Protein AF-A0A133V8E8-F1 (afdb_monomer_lite)

Radius of gyration: 18.68 Å; chains: 1; bounding box: 40×40×40 Å

Sequence (142 aa):
MKLVDKLSVEGGMLKRAKIGISLMRNTSKYIDEEKAPEGLDIKSLVSRAIINGNYDSLGEFHNKSLFLGAMWFQDAWNLNLDRLDKCVIHYSTPEGVVPFCTYNGLNVGQEIRRKHSVPVEVWEKKTGRKLKDDLWGGGPIS

pLDDT: mean 83.14, std 10.13, range [53.22, 96.19]

Organism: NCBI:txid1698273

Secondary structure (DSSP, 8-state):
-HHHHHHHH--STTHHHHHHHHHHHHHHTT--STTSPTT--HHHHHHHHHHH-SHHHHHHHHHH-----------SSS--HHHHTT-S-EEEETTEEEEHHHHHHSSHHHHHHHHH---HHHHHHHHS--GGGGSPTTSTT-

Structure (mmCIF, N/CA/C/O backbone):
data_AF-A0A133V8E8-F1
#
_entry.id   AF-A0A133V8E8-F1
#
loop_
_atom_site.group_PDB
_atom_site.id
_atom_site.type_symbol
_atom_site.label_atom_id
_atom_site.label_alt_id
_atom_site.label_comp_id
_atom_site.label_asym_id
_atom_site.label_entity_id
_atom_site.label_seq_id
_atom_site.pdbx_PDB_ins_code
_atom_site.Cartn_x
_atom_site.Cartn_y
_atom_site.Cartn_z
_atom_site.occupancy
_atom_site.B_iso_or_equiv
_atom_site.auth_seq_id
_atom_site.auth_comp_id
_atom_site.auth_asym_id
_atom_site.auth_atom_id
_atom_site.pdbx_PDB_model_num
ATOM 1 N N . MET A 1 1 ? -13.692 -4.283 -7.440 1.00 56.06 1 MET A N 1
ATOM 2 C CA . MET A 1 1 ? -12.824 -3.426 -8.279 1.00 56.06 1 MET A CA 1
ATOM 3 C C . MET A 1 1 ? -13.174 -3.441 -9.764 1.00 56.06 1 MET A C 1
ATOM 5 O O . MET A 1 1 ? -12.998 -2.399 -10.367 1.00 56.06 1 MET A O 1
ATOM 9 N N . LYS A 1 2 ? -13.814 -4.491 -10.316 1.00 60.12 2 LYS A N 1
ATOM 10 C CA . LYS A 1 2 ? -14.257 -4.564 -11.732 1.00 60.12 2 LYS A CA 1
ATOM 11 C C . LYS A 1 2 ? -14.879 -3.280 -12.319 1.00 60.12 2 LYS A C 1
ATOM 13 O O . LYS A 1 2 ? -14.654 -2.972 -13.482 1.00 60.12 2 LYS A O 1
ATOM 18 N N . LEU A 1 3 ? -15.655 -2.531 -11.528 1.00 63.66 3 LEU A N 1
ATOM 19 C CA . LEU A 1 3 ? -16.240 -1.250 -11.942 1.00 63.66 3 LEU A CA 1
ATOM 20 C C . LEU A 1 3 ? -15.190 -0.133 -12.081 1.00 63.66 3 LEU A C 1
ATOM 22 O O . LEU A 1 3 ? -15.214 0.595 -13.064 1.00 63.66 3 LEU A O 1
ATOM 26 N N . VAL A 1 4 ? -14.264 -0.014 -11.127 1.00 63.84 4 VAL A N 1
ATOM 27 C CA . VAL A 1 4 ? -13.154 0.952 -11.177 1.00 63.84 4 VAL A CA 1
ATOM 28 C C . VAL A 1 4 ? -12.220 0.613 -12.333 1.00 63.84 4 VAL A C 1
ATOM 30 O O . VAL A 1 4 ? -11.841 1.511 -13.072 1.00 63.84 4 VAL A O 1
ATOM 33 N N . ASP A 1 5 ? -11.930 -0.671 -12.548 1.00 63.91 5 ASP A N 1
ATOM 34 C CA . ASP A 1 5 ? -11.080 -1.125 -13.652 1.00 63.91 5 ASP A CA 1
ATOM 35 C C . ASP A 1 5 ? -11.717 -0.797 -15.008 1.00 63.91 5 ASP A C 1
ATOM 37 O O . ASP A 1 5 ? -11.074 -0.209 -15.874 1.00 63.91 5 ASP A O 1
ATOM 41 N N . LYS A 1 6 ? -13.022 -1.061 -15.166 1.00 68.00 6 LYS A N 1
ATOM 42 C CA . LYS A 1 6 ? -13.778 -0.693 -16.372 1.00 68.00 6 LYS A CA 1
ATOM 43 C C . LYS A 1 6 ? -13.794 0.826 -16.604 1.00 68.00 6 LYS A C 1
ATOM 45 O O . LYS A 1 6 ? -13.518 1.285 -17.709 1.00 68.00 6 LYS A O 1
ATOM 50 N N . LEU A 1 7 ? -14.052 1.610 -15.554 1.00 67.62 7 LEU A N 1
ATOM 51 C CA . LEU A 1 7 ? -14.060 3.079 -15.609 1.00 67.62 7 LEU A CA 1
ATOM 52 C C . LEU A 1 7 ? -12.658 3.684 -15.803 1.00 67.62 7 LEU A C 1
ATOM 54 O O . LEU A 1 7 ? -12.537 4.806 -16.291 1.00 67.62 7 LEU A O 1
ATOM 58 N N . SER A 1 8 ? -11.597 2.963 -15.430 1.00 60.22 8 SER A N 1
ATOM 59 C CA . SER A 1 8 ? -10.204 3.357 -15.661 1.00 60.22 8 SER A CA 1
ATOM 60 C C . SER A 1 8 ? -9.818 3.238 -17.139 1.00 60.22 8 SER A C 1
ATOM 62 O O . SER A 1 8 ? -8.993 4.013 -17.622 1.00 60.22 8 SER A O 1
ATOM 64 N N . VAL A 1 9 ? -10.458 2.332 -17.881 1.00 67.25 9 VAL A N 1
ATOM 65 C CA . VAL A 1 9 ? -10.229 2.137 -19.322 1.00 67.25 9 VAL A CA 1
ATOM 66 C C . VAL A 1 9 ? -11.098 3.074 -20.175 1.00 67.25 9 VAL A C 1
ATOM 68 O O . VAL A 1 9 ? -10.656 3.526 -21.228 1.00 67.25 9 VAL A O 1
ATOM 71 N N . GLU A 1 10 ? -12.296 3.445 -19.713 1.00 65.38 10 GLU A N 1
ATOM 72 C CA . GLU A 1 10 ? -13.176 4.389 -20.421 1.00 65.38 10 GLU A CA 1
ATOM 73 C C . GLU A 1 10 ? -12.616 5.835 -20.425 1.00 65.38 10 GLU A C 1
ATOM 75 O O . GLU A 1 10 ? -12.088 6.341 -19.428 1.00 65.38 10 GLU A O 1
ATOM 80 N N . GLY A 1 11 ? -12.716 6.519 -21.573 1.00 62.09 11 GLY A N 1
ATOM 81 C CA . GLY A 1 11 ? -12.324 7.922 -21.763 1.00 62.09 11 GLY A CA 1
ATOM 82 C C . GLY A 1 11 ? -13.524 8.875 -21.696 1.00 62.09 11 GLY A C 1
ATOM 83 O O . GLY A 1 11 ? -14.599 8.556 -22.193 1.00 62.09 11 GLY A O 1
ATOM 84 N N . GLY A 1 12 ? -13.357 10.053 -21.080 1.00 76.38 12 GLY A N 1
ATOM 85 C CA . GLY A 1 12 ? -14.394 11.092 -21.033 1.00 76.38 12 GLY A CA 1
ATOM 86 C C . GLY A 1 12 ? -14.175 12.150 -19.946 1.00 76.38 12 GLY A C 1
ATOM 87 O O . GLY A 1 12 ? -13.495 11.902 -18.950 1.00 76.38 12 GLY A O 1
ATOM 88 N N . MET A 1 13 ? -14.794 13.324 -20.113 1.00 72.88 13 MET A N 1
ATOM 89 C CA . MET A 1 13 ? -14.653 14.486 -19.214 1.00 72.88 13 MET A CA 1
ATOM 90 C C . MET A 1 13 ? -15.026 14.174 -17.750 1.00 72.88 13 MET A C 1
ATOM 92 O O . MET A 1 13 ? -14.399 14.676 -16.824 1.00 72.88 13 MET A O 1
ATOM 96 N N . LEU A 1 14 ? -16.000 13.286 -17.525 1.00 79.88 14 LEU A N 1
ATOM 97 C CA . LEU A 1 14 ? -16.499 12.931 -16.187 1.00 79.88 14 LEU A CA 1
ATOM 98 C C . LEU A 1 14 ? -15.785 11.730 -15.541 1.00 79.88 14 LEU A C 1
ATOM 100 O O . LEU A 1 14 ? -16.207 11.263 -14.483 1.00 79.88 14 LEU A O 1
ATOM 104 N N . LYS A 1 15 ? -14.709 11.211 -16.145 1.00 78.50 15 LYS A N 1
ATOM 105 C CA . LYS A 1 15 ? -14.011 10.002 -15.674 1.00 78.50 15 LYS A CA 1
ATOM 106 C C . LYS A 1 15 ? -13.562 10.102 -14.215 1.00 78.50 15 LYS A C 1
ATOM 108 O O . LYS A 1 15 ? -13.880 9.229 -13.412 1.00 78.50 15 LYS A O 1
ATOM 113 N N . ARG A 1 16 ? -12.854 11.180 -13.859 1.00 72.75 16 ARG A N 1
ATOM 114 C CA . ARG A 1 16 ? -12.307 11.371 -12.502 1.00 72.75 16 ARG A CA 1
ATOM 115 C C . ARG A 1 16 ? -13.421 11.451 -11.457 1.00 72.75 16 ARG A C 1
ATOM 117 O O . ARG A 1 16 ? -13.313 10.819 -10.413 1.00 72.75 16 ARG A O 1
ATOM 124 N N . ALA A 1 17 ? -14.521 12.134 -11.782 1.00 79.31 17 ALA A N 1
ATOM 125 C CA . ALA A 1 17 ? -15.694 12.219 -10.917 1.00 79.31 17 ALA A CA 1
ATOM 126 C C . ALA A 1 17 ? -16.371 10.849 -10.727 1.00 79.31 17 ALA A C 1
ATOM 128 O O . ALA A 1 17 ? -16.661 10.459 -9.599 1.00 79.31 17 ALA A O 1
ATOM 129 N N . LYS A 1 18 ? -16.562 10.075 -11.806 1.00 80.00 18 LYS A N 1
ATOM 130 C CA . LYS A 1 18 ? -17.141 8.720 -11.737 1.00 80.00 18 LYS A CA 1
ATOM 131 C C . LYS A 1 18 ? -16.282 7.761 -10.909 1.00 80.00 18 LYS A C 1
ATOM 133 O O . LYS A 1 18 ? -16.826 7.020 -10.091 1.00 80.00 18 LYS A O 1
ATOM 138 N N . ILE A 1 19 ? -14.960 7.787 -11.096 1.00 78.81 19 ILE A N 1
ATOM 139 C CA . ILE A 1 19 ? -14.018 6.983 -10.304 1.00 78.81 19 ILE A CA 1
ATOM 140 C C . ILE A 1 19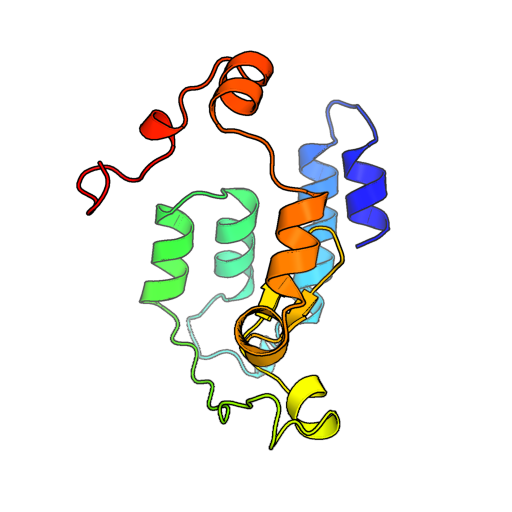 ? -14.082 7.405 -8.834 1.00 78.81 19 ILE A C 1
ATOM 142 O O . ILE A 1 19 ? -14.255 6.542 -7.979 1.00 78.81 19 ILE A O 1
ATOM 146 N N . GLY A 1 20 ? -14.033 8.710 -8.545 1.00 78.12 20 GLY A N 1
ATOM 147 C CA . GLY A 1 20 ? -14.137 9.240 -7.184 1.00 78.12 20 GLY A CA 1
ATOM 148 C C . GLY A 1 20 ? -15.422 8.804 -6.476 1.00 78.12 20 GLY A C 1
ATOM 149 O O . GLY A 1 20 ? -15.362 8.248 -5.383 1.00 78.12 20 GLY A O 1
ATOM 150 N N . ILE A 1 21 ? -16.580 8.947 -7.133 1.00 81.75 21 ILE A N 1
ATOM 151 C CA . ILE A 1 21 ? -17.881 8.514 -6.594 1.00 81.75 21 ILE A CA 1
ATOM 152 C C . ILE A 1 21 ? -17.915 6.999 -6.372 1.00 81.75 21 ILE A C 1
ATOM 154 O O . ILE A 1 21 ? -18.351 6.532 -5.318 1.00 81.75 21 ILE A O 1
ATOM 158 N N . SER A 1 22 ? -17.464 6.211 -7.354 1.00 81.06 22 SER A N 1
ATOM 159 C CA . SER A 1 22 ? -17.436 4.751 -7.237 1.00 81.06 22 SER A CA 1
ATOM 160 C C . SER A 1 22 ? -16.532 4.295 -6.098 1.00 81.06 22 SER A C 1
ATOM 162 O O . SER A 1 22 ? -16.832 3.299 -5.440 1.00 81.06 22 SER A O 1
ATOM 164 N N . LEU A 1 23 ? -15.403 4.966 -5.907 1.00 77.56 23 LEU A N 1
ATOM 165 C CA . LEU A 1 23 ? -14.459 4.640 -4.861 1.00 77.56 23 LEU A CA 1
ATOM 166 C C . LEU A 1 23 ? -15.041 5.012 -3.495 1.00 77.56 23 LEU A C 1
ATOM 168 O O . LEU A 1 23 ? -15.117 4.154 -2.625 1.00 77.56 23 LEU A O 1
ATOM 172 N N . MET A 1 24 ? -15.587 6.222 -3.352 1.00 78.38 24 MET A N 1
ATOM 173 C CA . MET A 1 24 ? -16.209 6.6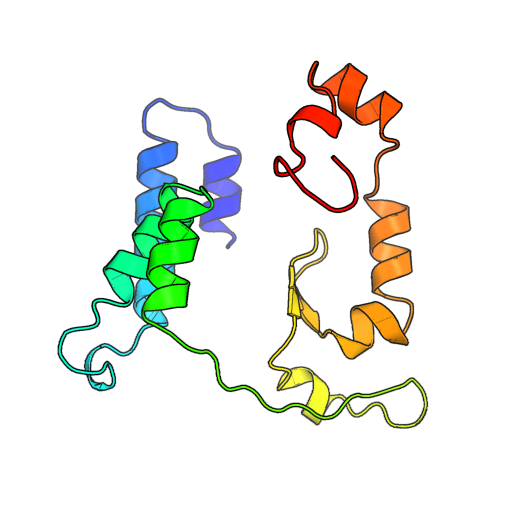85 -2.111 1.00 78.38 24 MET A CA 1
ATOM 174 C C . MET A 1 24 ? -17.363 5.779 -1.662 1.00 78.38 24 MET A C 1
ATOM 176 O O . MET A 1 24 ? -17.392 5.371 -0.504 1.00 78.38 24 MET A O 1
ATOM 180 N N . ARG A 1 25 ? -18.255 5.363 -2.578 1.00 81.12 25 ARG A N 1
ATOM 181 C CA . ARG A 1 25 ? -19.345 4.409 -2.267 1.00 81.12 25 ARG A CA 1
ATOM 182 C C . ARG A 1 25 ? -18.839 3.026 -1.856 1.00 81.12 25 ARG A C 1
ATOM 184 O O . ARG A 1 25 ? -19.472 2.356 -1.048 1.00 81.12 25 ARG A O 1
ATOM 191 N N . ASN A 1 26 ? -17.733 2.567 -2.441 1.00 81.25 26 ASN A N 1
ATOM 192 C CA . ASN A 1 26 ? -17.159 1.265 -2.105 1.00 81.25 26 ASN A CA 1
ATOM 193 C C . ASN A 1 26 ? -16.307 1.300 -0.839 1.00 81.25 26 ASN A C 1
ATOM 195 O O . ASN A 1 26 ? -16.154 0.262 -0.212 1.00 81.25 26 ASN A O 1
ATOM 199 N N . THR A 1 27 ? -15.749 2.445 -0.472 1.00 78.00 27 THR A N 1
ATOM 200 C CA . THR A 1 27 ? -14.984 2.594 0.765 1.00 78.00 27 THR A CA 1
ATOM 201 C C . THR A 1 27 ? -15.916 2.814 1.950 1.00 78.00 27 THR A C 1
ATOM 203 O O . THR A 1 27 ? -15.715 2.209 2.997 1.00 78.00 27 THR A O 1
ATOM 206 N N . SER A 1 28 ? -16.987 3.598 1.779 1.00 78.56 28 SER A N 1
ATOM 207 C CA . SER A 1 28 ? -17.925 3.911 2.862 1.00 78.56 28 SER A CA 1
ATOM 208 C C . SER A 1 28 ? -18.612 2.680 3.458 1.00 78.56 28 SER A C 1
ATOM 210 O O . SER A 1 28 ? -18.908 2.690 4.644 1.00 78.56 28 SER A O 1
ATOM 212 N N . LYS A 1 29 ? -18.817 1.605 2.681 1.00 83.62 29 LYS A N 1
ATOM 213 C CA . LYS A 1 29 ? -19.368 0.327 3.184 1.00 83.62 29 LYS A CA 1
ATOM 214 C C . LYS A 1 29 ? -18.453 -0.420 4.161 1.00 83.62 29 LYS A C 1
ATOM 216 O O . LYS A 1 29 ? -18.912 -1.347 4.814 1.00 83.62 29 LYS A O 1
ATOM 221 N N . TYR A 1 30 ? -17.171 -0.069 4.213 1.00 84.06 30 TYR A N 1
ATOM 222 C CA . TYR A 1 30 ? -16.200 -0.673 5.126 1.00 84.06 30 TYR A CA 1
ATOM 223 C C . TYR A 1 30 ? -15.918 0.215 6.344 1.00 84.06 30 TYR A C 1
ATOM 225 O O . TYR A 1 30 ? -15.084 -0.142 7.169 1.00 84.06 30 TYR A O 1
ATOM 233 N N . ILE A 1 31 ? -16.588 1.368 6.447 1.00 84.38 31 ILE A N 1
ATOM 234 C CA . ILE A 1 31 ? -16.435 2.309 7.554 1.00 84.38 31 ILE A CA 1
ATOM 235 C C . ILE A 1 31 ? -17.708 2.255 8.390 1.00 84.38 31 ILE A C 1
ATOM 237 O O . ILE A 1 31 ? -18.778 2.659 7.937 1.00 84.38 31 ILE A O 1
ATOM 241 N N . ASP A 1 32 ? -17.564 1.751 9.609 1.00 86.12 32 ASP A N 1
ATOM 242 C CA . ASP A 1 32 ? -18.618 1.716 10.614 1.00 86.12 32 ASP A CA 1
ATOM 243 C C . ASP A 1 32 ? -18.595 3.031 11.409 1.00 86.12 32 ASP A C 1
ATOM 245 O O . ASP A 1 32 ? -17.728 3.240 12.258 1.00 86.12 32 ASP A O 1
ATOM 249 N N . GLU A 1 33 ? -19.504 3.950 11.073 1.00 81.62 33 GLU A N 1
ATOM 250 C CA . GLU A 1 33 ? -19.609 5.256 11.740 1.00 81.62 33 GLU A CA 1
ATOM 251 C C . GLU A 1 33 ? -20.155 5.158 13.159 1.00 81.62 33 GLU A C 1
ATOM 253 O O . GLU A 1 33 ? -19.803 5.990 13.987 1.00 81.62 33 GLU A O 1
ATOM 258 N N . GLU A 1 34 ? -20.967 4.143 13.462 1.00 85.75 34 GLU A N 1
ATOM 259 C CA . GLU A 1 34 ? -21.520 3.962 14.808 1.00 85.75 34 GLU A CA 1
ATOM 260 C C . GLU A 1 34 ? -20.418 3.627 15.818 1.00 85.75 34 GLU A C 1
ATOM 262 O O . GLU A 1 34 ? -20.526 3.956 16.997 1.00 85.75 34 GLU A O 1
ATOM 267 N N . LYS A 1 35 ? -19.333 2.996 15.351 1.00 88.06 35 LYS A N 1
ATOM 268 C CA . LYS A 1 35 ? -18.149 2.676 16.161 1.00 88.06 35 LYS A CA 1
ATOM 269 C C . LYS A 1 35 ? -17.042 3.729 16.094 1.00 88.06 35 LYS A C 1
ATOM 271 O O . LYS A 1 35 ? -16.006 3.546 16.738 1.00 88.06 35 LYS A O 1
ATOM 276 N N . ALA A 1 36 ? -17.201 4.785 15.298 1.00 84.44 36 ALA A N 1
ATOM 277 C CA . ALA A 1 36 ? -16.173 5.809 15.168 1.00 84.44 36 ALA A CA 1
ATOM 278 C C . ALA A 1 36 ? -16.113 6.684 16.438 1.00 84.44 36 ALA A C 1
ATOM 280 O O . ALA A 1 36 ? -17.156 7.026 16.995 1.00 84.44 36 ALA A O 1
ATOM 281 N N . PRO A 1 37 ? -14.913 7.066 16.913 1.00 83.06 37 PRO A N 1
ATOM 282 C CA . PRO A 1 37 ? -14.789 7.965 18.054 1.00 83.06 37 PRO A CA 1
ATOM 283 C C . PRO A 1 37 ? -15.332 9.360 17.717 1.00 83.06 37 PRO A C 1
ATOM 285 O O . PRO A 1 37 ? -15.196 9.840 16.586 1.00 83.06 37 PRO A O 1
ATOM 288 N N . GLU A 1 38 ? -15.922 10.026 18.711 1.00 81.81 38 GLU A N 1
ATOM 289 C CA . GLU A 1 38 ? -16.472 11.374 18.547 1.00 81.81 38 GLU A CA 1
ATOM 290 C C . GLU A 1 38 ? -15.411 12.348 18.006 1.00 81.81 38 GLU A C 1
ATOM 292 O O . GLU A 1 38 ? -14.278 12.404 18.485 1.00 81.81 38 GLU A O 1
ATOM 297 N N . GLY A 1 39 ? -15.778 13.116 16.976 1.00 78.81 39 GLY A N 1
ATOM 298 C CA . GLY A 1 39 ? -14.889 14.089 16.331 1.00 78.81 39 GLY A CA 1
ATOM 299 C C . GLY A 1 39 ? -13.949 13.524 15.257 1.00 78.81 39 GLY A C 1
ATOM 300 O O . GLY A 1 39 ? -13.221 14.302 14.635 1.00 78.81 39 GLY A O 1
ATOM 301 N N . LEU A 1 40 ? -13.971 12.212 14.983 1.00 81.75 40 LEU A N 1
ATOM 302 C CA . LEU A 1 40 ? -13.176 11.600 13.916 1.00 81.75 40 LEU A CA 1
ATOM 303 C C . LEU A 1 40 ? -14.028 11.257 12.684 1.00 81.75 40 LEU A C 1
ATOM 305 O O . LEU A 1 40 ? -14.638 10.195 12.596 1.00 81.75 40 LEU A O 1
ATOM 309 N N . ASP A 1 41 ? -13.996 12.125 11.671 1.00 83.25 41 ASP A N 1
ATOM 310 C CA . ASP A 1 41 ? -14.613 11.843 10.367 1.00 83.25 41 ASP A CA 1
ATOM 311 C C . ASP A 1 41 ? -13.695 10.958 9.501 1.00 83.25 41 ASP A C 1
ATOM 313 O O . ASP A 1 41 ? -12.963 11.422 8.616 1.00 83.25 41 ASP A O 1
ATOM 317 N N . ILE A 1 42 ? -13.721 9.650 9.781 1.00 82.38 42 ILE A N 1
ATOM 318 C CA . ILE A 1 42 ? -12.937 8.637 9.058 1.00 82.38 42 ILE A CA 1
ATOM 319 C C . ILE A 1 42 ? -13.293 8.638 7.565 1.00 82.38 42 ILE A C 1
ATOM 321 O O . ILE A 1 42 ? -12.399 8.523 6.724 1.00 82.38 42 ILE A O 1
ATOM 325 N N . LYS A 1 43 ? -14.576 8.805 7.207 1.00 79.62 43 LYS A N 1
ATOM 326 C CA . LYS A 1 43 ? -15.006 8.800 5.800 1.00 79.62 43 LYS A CA 1
ATOM 327 C C . LYS A 1 43 ? -14.364 9.940 5.026 1.00 79.62 43 LYS A C 1
ATOM 329 O O . LYS A 1 43 ? -13.829 9.697 3.941 1.00 79.62 43 LYS A O 1
ATOM 334 N N . SER A 1 44 ? -14.383 11.155 5.566 1.00 80.44 44 SER A N 1
ATOM 335 C CA . SER A 1 44 ? -13.749 12.315 4.939 1.00 80.44 44 SER A CA 1
ATOM 336 C C . SER A 1 44 ? -12.233 12.174 4.878 1.00 80.44 44 SER A C 1
ATOM 338 O O . SER A 1 44 ? -11.651 12.432 3.826 1.00 80.44 44 SER A O 1
ATOM 340 N N . LEU A 1 45 ? -11.584 11.727 5.959 1.00 81.25 45 LEU A N 1
ATOM 341 C CA . LEU A 1 45 ? -10.129 11.542 5.981 1.00 81.25 45 LEU A CA 1
ATOM 342 C C . LEU A 1 45 ? -9.668 10.531 4.924 1.00 81.25 45 LEU A C 1
ATOM 344 O O . LEU A 1 45 ? -8.800 10.842 4.109 1.00 81.25 45 LEU A O 1
ATOM 348 N N . VAL A 1 46 ? -10.297 9.353 4.876 1.00 79.12 46 VAL A N 1
ATOM 349 C CA . VAL A 1 46 ? -9.960 8.310 3.898 1.00 79.12 46 VAL A CA 1
ATOM 350 C C . VAL A 1 46 ? -10.294 8.768 2.476 1.00 79.12 46 VAL A C 1
ATOM 352 O O . VAL A 1 46 ? -9.495 8.577 1.560 1.00 79.12 46 VAL A O 1
ATOM 355 N N . SER A 1 47 ? -11.442 9.418 2.268 1.00 77.25 47 SER A N 1
ATOM 356 C CA . SER A 1 47 ? -11.827 9.909 0.938 1.00 77.25 47 SER A CA 1
ATOM 357 C C . SER A 1 47 ? -10.863 10.981 0.432 1.00 77.25 47 SER A C 1
ATOM 359 O O . SER A 1 47 ? -10.430 10.908 -0.716 1.00 77.25 47 SER A O 1
ATOM 361 N N . ARG A 1 48 ? -10.473 11.941 1.282 1.00 78.88 48 ARG A N 1
ATOM 362 C CA . ARG A 1 48 ? -9.491 12.981 0.938 1.00 78.88 48 ARG A CA 1
ATOM 363 C C . ARG A 1 48 ? -8.123 12.381 0.634 1.00 78.88 48 ARG A C 1
ATOM 365 O O . ARG A 1 48 ? -7.540 12.735 -0.387 1.00 78.88 48 ARG A O 1
ATOM 372 N N . ALA A 1 49 ? -7.651 11.436 1.450 1.00 79.88 49 ALA A N 1
ATOM 373 C CA . ALA A 1 49 ? -6.380 10.756 1.217 1.00 79.88 49 ALA A CA 1
ATOM 374 C C . ALA A 1 49 ? -6.345 10.061 -0.155 1.00 79.88 49 ALA A C 1
ATOM 376 O O . ALA A 1 49 ? -5.377 10.225 -0.898 1.00 79.88 49 ALA A O 1
ATOM 377 N N . ILE A 1 50 ? -7.414 9.351 -0.539 1.00 74.25 50 ILE A N 1
ATOM 378 C CA . ILE A 1 50 ? -7.432 8.630 -1.820 1.00 74.25 50 ILE A CA 1
ATOM 379 C C . ILE A 1 50 ? -7.680 9.563 -3.018 1.00 74.25 50 ILE A C 1
ATOM 381 O O . ILE A 1 50 ? -7.098 9.355 -4.081 1.00 74.25 50 ILE A O 1
ATOM 385 N N . ILE A 1 51 ? -8.531 10.587 -2.877 1.00 72.69 51 ILE A N 1
ATOM 386 C CA . ILE A 1 51 ? -8.848 11.519 -3.973 1.00 72.69 51 ILE A CA 1
ATOM 387 C C . ILE A 1 51 ? -7.662 12.437 -4.280 1.00 72.69 51 ILE A C 1
ATOM 389 O O . ILE A 1 51 ? -7.334 12.630 -5.452 1.00 72.69 51 ILE A O 1
ATOM 393 N N . ASN A 1 52 ? -7.030 13.002 -3.248 1.00 77.44 52 ASN A N 1
ATOM 394 C CA . ASN A 1 52 ? -5.906 13.917 -3.427 1.00 77.44 52 ASN A CA 1
ATOM 395 C C . ASN A 1 52 ? -4.631 13.160 -3.805 1.00 77.44 52 ASN A C 1
ATOM 397 O O . ASN A 1 52 ? -3.845 13.659 -4.607 1.00 77.44 52 ASN A O 1
ATOM 401 N N . GLY A 1 53 ? -4.427 11.968 -3.230 1.00 70.62 53 GLY A N 1
ATOM 402 C CA . GLY A 1 53 ? -3.269 11.124 -3.519 1.00 70.62 53 GLY A CA 1
ATOM 403 C C . GLY A 1 53 ? -1.928 11.777 -3.176 1.00 70.62 53 GLY A C 1
ATOM 404 O O . GLY A 1 53 ? -0.919 11.432 -3.784 1.00 70.62 53 GLY A O 1
ATOM 405 N N . ASN A 1 54 ? -1.913 12.738 -2.246 1.00 72.00 54 ASN A N 1
ATOM 406 C CA . ASN A 1 54 ? -0.705 13.422 -1.790 1.00 72.00 54 ASN A CA 1
ATOM 407 C C . ASN A 1 54 ? -0.378 13.069 -0.332 1.00 72.00 54 ASN A C 1
ATOM 409 O O . ASN A 1 54 ? -1.245 12.650 0.441 1.00 72.00 54 ASN A O 1
ATOM 413 N N . TYR A 1 55 ? 0.897 13.227 0.023 1.00 70.56 55 TYR A N 1
ATOM 414 C CA . TYR A 1 55 ? 1.414 12.840 1.333 1.00 70.56 55 TYR A CA 1
ATOM 415 C C . TYR A 1 55 ? 0.801 13.671 2.469 1.00 70.56 55 TYR A C 1
ATOM 417 O O . TYR A 1 55 ? 0.511 13.123 3.526 1.00 70.56 55 TYR A O 1
ATOM 425 N N . ASP A 1 56 ? 0.500 14.952 2.234 1.00 75.88 56 ASP A N 1
ATOM 426 C CA . ASP A 1 56 ? -0.098 15.840 3.242 1.00 75.88 56 ASP A CA 1
ATOM 427 C C . ASP A 1 56 ? -1.492 15.368 3.684 1.00 75.88 56 ASP A C 1
ATOM 429 O O . ASP A 1 56 ? -1.790 15.302 4.878 1.00 75.88 56 ASP A O 1
ATOM 433 N N . SER A 1 57 ? -2.341 14.970 2.727 1.00 75.19 57 SER A N 1
ATOM 434 C CA . SER A 1 57 ? -3.686 14.448 3.022 1.00 75.19 57 SER A CA 1
ATOM 435 C C . SER A 1 57 ? -3.619 13.113 3.766 1.00 75.19 57 SER A C 1
ATOM 437 O O . SER A 1 57 ? -4.457 12.834 4.623 1.00 75.19 57 SER A O 1
ATOM 439 N N . LEU A 1 58 ? -2.614 12.290 3.452 1.00 77.94 58 LEU A N 1
ATOM 440 C CA . LEU A 1 58 ? -2.344 11.044 4.166 1.00 77.94 58 LEU A CA 1
ATOM 441 C C . LEU A 1 58 ? -1.800 11.314 5.583 1.00 77.94 58 LEU A C 1
ATOM 443 O O . LEU A 1 58 ? -2.166 10.623 6.533 1.00 77.94 58 LEU A O 1
ATOM 447 N N . GLY A 1 59 ? -0.989 12.360 5.744 1.00 81.81 59 GLY A N 1
ATOM 448 C CA . GLY A 1 59 ? -0.475 12.826 7.027 1.00 81.81 59 GLY A CA 1
ATOM 449 C C . GLY A 1 59 ? -1.582 13.257 7.988 1.00 81.81 59 GLY A C 1
ATOM 450 O O . GLY A 1 59 ? -1.525 12.909 9.166 1.00 81.81 59 GLY A O 1
ATOM 451 N N . GLU A 1 60 ? -2.627 13.950 7.518 1.00 81.12 60 GLU A N 1
ATOM 452 C CA . GLU A 1 60 ? -3.780 14.295 8.372 1.00 81.12 60 GLU A CA 1
ATOM 453 C C . GLU A 1 60 ? -4.461 13.035 8.934 1.00 81.12 60 GLU A C 1
ATOM 455 O O . GLU A 1 60 ? -4.793 12.984 10.121 1.00 81.12 60 GLU A O 1
ATOM 460 N N . PHE A 1 61 ? -4.627 12.000 8.103 1.00 80.88 61 PHE A N 1
ATOM 461 C CA . PHE A 1 61 ? -5.182 10.718 8.534 1.00 80.88 61 PHE A CA 1
ATOM 462 C C . PHE A 1 61 ? -4.291 10.038 9.582 1.00 80.88 61 PHE A C 1
ATOM 464 O O . PHE A 1 61 ? -4.798 9.619 10.622 1.00 80.88 61 PHE A O 1
ATOM 471 N N . HIS A 1 62 ? -2.974 9.981 9.367 1.00 83.12 62 HIS A N 1
ATOM 472 C CA . HIS A 1 62 ? -2.042 9.358 10.317 1.00 83.12 62 HIS A CA 1
ATOM 473 C C . HIS A 1 62 ? -1.871 10.133 11.631 1.00 83.12 62 HIS A C 1
ATOM 475 O O . HIS A 1 62 ? -1.651 9.519 12.667 1.00 83.12 62 HIS A O 1
ATOM 481 N N . ASN A 1 63 ? -2.017 11.460 11.631 1.00 86.12 63 ASN A N 1
ATOM 482 C CA . ASN A 1 63 ? -1.980 12.246 12.871 1.00 86.12 63 ASN A CA 1
ATOM 483 C C . ASN A 1 63 ? -3.215 12.022 13.756 1.00 86.12 63 ASN A C 1
ATOM 485 O O . ASN A 1 63 ? -3.157 12.230 14.965 1.00 86.12 63 ASN A O 1
ATOM 489 N N . LYS A 1 64 ? -4.340 11.622 13.155 1.00 81.88 64 LYS A N 1
ATOM 490 C CA . LYS A 1 64 ? -5.623 11.425 13.846 1.00 81.88 64 LYS A CA 1
ATOM 491 C C . LYS A 1 64 ? -5.991 9.956 14.052 1.00 81.88 64 LYS A C 1
ATOM 493 O O . LYS A 1 64 ? -7.006 9.672 14.681 1.00 81.88 64 LYS A O 1
ATOM 498 N N . SER A 1 65 ? -5.211 9.020 13.514 1.00 80.06 65 SER A N 1
ATOM 499 C CA . SER A 1 65 ? -5.501 7.590 13.601 1.00 80.06 65 SER A CA 1
ATOM 500 C C . SER A 1 65 ? -4.232 6.761 13.770 1.00 80.06 65 SER A C 1
ATOM 502 O O . SER A 1 65 ? -3.206 7.022 13.147 1.00 80.06 65 SER A O 1
ATOM 504 N N . LEU A 1 66 ? -4.325 5.722 14.599 1.00 84.31 66 LEU A N 1
ATOM 505 C CA . LEU A 1 66 ? -3.277 4.729 14.784 1.00 84.31 66 LEU A CA 1
ATOM 506 C C . LEU A 1 66 ? -3.863 3.348 14.511 1.00 84.31 66 LEU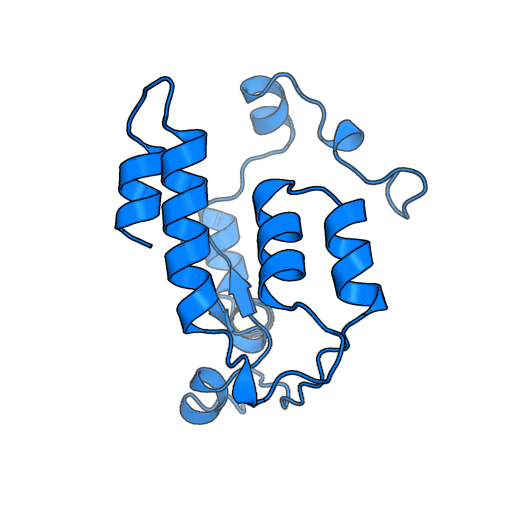 A C 1
ATOM 508 O O . LEU A 1 66 ? -4.796 2.912 15.184 1.00 84.31 66 LEU A O 1
ATOM 512 N N . PHE A 1 67 ? -3.309 2.654 13.522 1.00 84.62 67 PHE A N 1
ATOM 513 C CA . PHE A 1 67 ? -3.666 1.267 13.270 1.00 84.62 67 PHE A CA 1
ATOM 514 C C . PHE A 1 67 ? -2.945 0.354 14.267 1.00 84.62 67 PHE A C 1
ATOM 516 O O . PHE A 1 67 ? -1.716 0.317 14.302 1.00 84.62 67 PHE A O 1
ATOM 523 N N . LEU A 1 68 ? -3.713 -0.403 15.052 1.00 86.19 68 LEU A N 1
ATOM 524 C CA . LEU A 1 68 ? -3.200 -1.434 15.950 1.00 86.19 68 LEU A CA 1
ATOM 525 C C . LEU A 1 68 ? -3.507 -2.808 15.355 1.00 86.19 68 LEU A C 1
ATOM 527 O O . LEU A 1 68 ? -4.636 -3.290 15.414 1.00 86.19 68 LEU A O 1
ATOM 531 N N . GLY A 1 69 ? -2.488 -3.435 14.777 1.00 87.88 69 GLY A N 1
ATOM 532 C CA . GLY A 1 69 ? -2.559 -4.796 14.261 1.00 87.88 69 GLY A CA 1
ATOM 533 C C . GLY A 1 69 ? -1.432 -5.638 14.839 1.00 87.88 69 GLY A C 1
ATOM 534 O O . GLY A 1 69 ? -0.292 -5.186 14.907 1.00 87.88 69 GLY A O 1
ATOM 535 N N . ALA A 1 70 ? -1.746 -6.870 15.233 1.00 86.44 70 ALA A N 1
ATOM 536 C CA . ALA A 1 70 ? -0.760 -7.849 15.667 1.00 86.44 70 ALA A CA 1
ATOM 537 C C . ALA A 1 70 ? -0.897 -9.108 14.811 1.00 86.44 70 ALA A C 1
ATOM 539 O O . ALA A 1 70 ? -1.983 -9.668 14.675 1.00 86.44 70 ALA A O 1
ATOM 540 N N . MET A 1 71 ? 0.214 -9.547 14.229 1.00 89.12 71 MET A N 1
ATOM 541 C CA . MET A 1 71 ? 0.273 -10.743 13.402 1.00 89.12 71 MET A CA 1
ATOM 542 C C . MET A 1 71 ? 1.624 -11.413 13.593 1.00 89.12 71 MET A C 1
ATOM 544 O O . MET A 1 71 ? 2.662 -10.756 13.564 1.00 89.12 71 MET A O 1
ATOM 548 N N . TRP A 1 72 ? 1.607 -12.728 13.771 1.00 87.75 72 TRP A N 1
ATOM 549 C CA . TRP A 1 72 ? 2.831 -13.505 13.893 1.00 87.75 72 TRP A CA 1
ATOM 550 C C . TRP A 1 72 ? 3.447 -13.720 12.518 1.00 87.75 72 TRP A C 1
ATOM 552 O O . TRP A 1 72 ? 2.764 -14.160 11.588 1.00 87.75 72 TRP A O 1
ATOM 562 N N . PHE A 1 73 ? 4.743 -13.436 12.412 1.00 91.12 73 PHE A N 1
ATOM 563 C CA . PHE A 1 73 ? 5.514 -13.746 11.217 1.00 91.12 73 PHE A CA 1
ATOM 564 C C . PHE A 1 73 ? 5.429 -15.247 10.900 1.00 91.12 73 PHE A C 1
ATOM 566 O O . PHE A 1 73 ? 5.407 -16.082 11.808 1.00 91.12 73 PHE A O 1
ATOM 573 N N . GLN A 1 74 ? 5.336 -15.575 9.611 1.00 91.19 74 GLN A N 1
ATOM 574 C CA . GLN A 1 74 ? 5.298 -16.946 9.114 1.00 91.19 74 GLN A CA 1
ATOM 575 C C . GLN A 1 74 ? 6.390 -17.135 8.064 1.00 91.19 74 GLN A C 1
ATOM 577 O O . GLN A 1 74 ? 6.454 -16.382 7.094 1.00 91.19 74 GLN A O 1
ATOM 582 N N . ASP A 1 75 ? 7.223 -18.147 8.245 1.00 90.12 75 ASP A N 1
ATOM 583 C CA . ASP A 1 75 ? 8.216 -18.584 7.268 1.00 90.12 75 ASP A CA 1
ATOM 584 C C . ASP A 1 75 ? 7.722 -19.830 6.513 1.00 90.12 75 ASP A C 1
ATOM 586 O O . ASP A 1 75 ? 6.581 -20.274 6.672 1.00 90.12 75 ASP A O 1
ATOM 590 N N . ALA A 1 76 ? 8.579 -20.396 5.662 1.00 89.12 76 ALA A N 1
ATOM 591 C CA . ALA A 1 76 ? 8.239 -21.572 4.867 1.00 89.12 76 ALA A CA 1
ATOM 592 C C . ALA A 1 76 ? 8.004 -22.853 5.691 1.00 89.12 76 ALA A C 1
ATOM 594 O O . ALA A 1 76 ? 7.391 -23.784 5.177 1.00 89.12 76 ALA A O 1
ATOM 595 N N . TRP A 1 77 ? 8.441 -22.912 6.953 1.00 90.12 77 TRP A N 1
ATOM 596 C CA . TRP A 1 77 ? 8.351 -24.098 7.812 1.00 90.12 77 TRP A CA 1
ATOM 597 C C . TRP A 1 77 ? 7.156 -24.048 8.770 1.00 90.12 77 TRP A C 1
ATOM 599 O O . TRP A 1 77 ? 6.698 -25.094 9.223 1.00 90.12 77 TRP A O 1
ATOM 609 N N . ASN A 1 78 ? 6.627 -22.858 9.071 1.00 91.06 78 ASN A N 1
ATOM 610 C CA . ASN A 1 78 ? 5.485 -22.664 9.979 1.00 91.06 78 ASN A CA 1
ATOM 611 C C . ASN A 1 78 ? 4.275 -21.971 9.319 1.00 91.06 78 ASN A C 1
ATOM 613 O O . ASN A 1 78 ? 3.386 -21.432 10.006 1.00 91.06 78 ASN A O 1
ATOM 617 N N . LEU A 1 79 ? 4.237 -21.978 7.982 1.00 90.44 79 LEU A N 1
ATOM 618 C CA . LEU A 1 79 ? 3.124 -21.436 7.222 1.00 90.44 79 LEU A CA 1
ATOM 6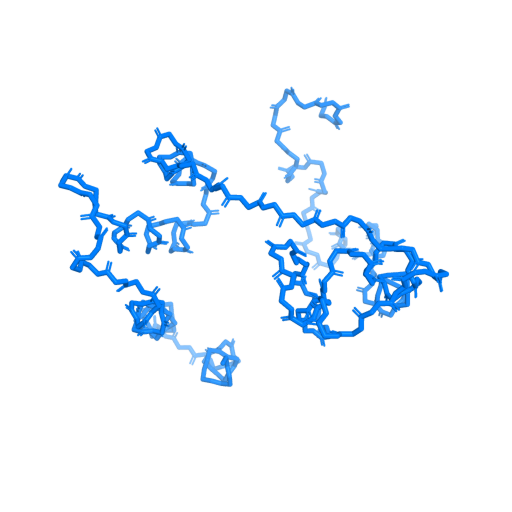19 C C . LEU A 1 79 ? 1.829 -22.178 7.563 1.00 90.44 79 LEU A C 1
ATOM 621 O O . LEU A 1 79 ? 1.733 -23.400 7.528 1.00 90.44 79 LEU A O 1
ATOM 625 N N . ASN A 1 80 ? 0.806 -21.395 7.856 1.00 93.12 80 ASN A N 1
ATOM 626 C CA . ASN A 1 80 ? -0.544 -21.836 8.146 1.00 93.12 80 ASN A CA 1
ATOM 627 C C . ASN A 1 80 ? -1.476 -20.928 7.347 1.00 93.12 80 ASN A C 1
ATOM 629 O O . ASN A 1 80 ? -1.441 -19.709 7.538 1.00 93.12 80 ASN A O 1
ATOM 633 N N . LEU A 1 81 ? -2.253 -21.524 6.443 1.00 91.38 81 LEU A N 1
ATOM 634 C CA . LEU A 1 81 ? -3.099 -20.798 5.499 1.00 91.38 81 LEU A CA 1
ATOM 635 C C . LEU A 1 81 ? -4.281 -20.107 6.188 1.00 91.38 81 LEU A C 1
ATOM 637 O O . LEU A 1 81 ? -4.597 -18.980 5.831 1.00 91.38 81 LEU A O 1
ATOM 641 N N . ASP A 1 82 ? -4.863 -20.712 7.225 1.00 93.31 82 ASP A N 1
ATOM 642 C CA . ASP A 1 82 ? -5.977 -20.115 7.977 1.00 93.31 82 ASP A CA 1
ATOM 643 C C . ASP A 1 82 ? -5.550 -18.851 8.732 1.00 93.31 82 ASP A C 1
ATOM 645 O O . ASP A 1 82 ? -6.323 -17.904 8.893 1.00 93.31 82 ASP A O 1
ATOM 649 N N . ARG A 1 83 ? -4.301 -18.830 9.217 1.00 91.38 83 ARG A N 1
ATOM 650 C CA . ARG A 1 83 ? -3.691 -17.641 9.820 1.00 91.38 83 ARG A CA 1
ATOM 651 C C . ARG A 1 83 ? -3.400 -16.599 8.743 1.00 91.38 83 ARG A C 1
ATOM 653 O O . ARG A 1 83 ? -3.710 -15.428 8.932 1.00 91.38 83 ARG A O 1
ATOM 660 N N . LEU A 1 84 ? -2.863 -17.035 7.607 1.00 90.00 84 LEU A N 1
ATOM 661 C CA . LEU A 1 84 ? -2.517 -16.175 6.482 1.00 90.00 84 LEU A CA 1
ATOM 662 C C . LEU A 1 84 ? -3.737 -15.461 5.870 1.00 90.00 84 LEU A C 1
ATOM 664 O O . LEU A 1 84 ? -3.630 -14.287 5.524 1.00 90.00 84 LEU A O 1
ATOM 668 N N . ASP A 1 85 ? -4.890 -16.129 5.790 1.00 89.12 85 ASP A N 1
ATOM 669 C CA . ASP A 1 85 ? -6.162 -15.554 5.317 1.00 89.12 85 ASP A CA 1
ATOM 670 C C . ASP A 1 85 ? -6.666 -14.410 6.219 1.00 89.12 85 ASP A C 1
ATOM 672 O O . ASP A 1 85 ? -7.379 -13.509 5.788 1.00 89.12 85 ASP A O 1
ATOM 676 N N . LYS A 1 86 ? -6.222 -14.398 7.481 1.00 90.25 86 LYS A N 1
ATOM 677 C CA . LYS A 1 86 ? -6.524 -13.363 8.481 1.00 90.25 86 LYS A CA 1
ATOM 678 C C . LYS A 1 86 ? -5.372 -12.376 8.674 1.00 90.25 86 LYS A C 1
ATOM 680 O O . LYS A 1 86 ? -5.310 -11.702 9.703 1.00 90.25 86 LYS A O 1
ATOM 685 N N . CYS A 1 87 ? -4.426 -12.314 7.733 1.00 91.25 87 CYS A N 1
ATOM 686 C CA . CYS A 1 87 ? -3.311 -11.381 7.821 1.00 91.25 87 CYS A CA 1
ATOM 687 C C . CYS A 1 87 ? -3.824 -9.935 7.922 1.00 91.25 87 CYS A C 1
ATOM 689 O O . CYS A 1 87 ? -4.910 -9.603 7.458 1.00 91.25 87 CYS A O 1
ATOM 691 N N . VAL A 1 88 ? -3.035 -9.059 8.539 1.00 91.12 88 VAL A N 1
ATOM 692 C CA . VAL A 1 88 ? -3.363 -7.627 8.668 1.00 91.12 88 VAL A CA 1
ATOM 693 C C . VAL A 1 88 ? -2.340 -6.727 7.973 1.00 91.12 88 VAL A C 1
ATOM 695 O O . VAL A 1 88 ? -2.462 -5.508 8.003 1.00 91.12 88 VAL A O 1
ATOM 698 N N . ILE A 1 89 ? -1.336 -7.324 7.323 1.00 91.31 89 ILE A N 1
ATOM 699 C CA . ILE A 1 89 ? -0.264 -6.630 6.605 1.00 91.31 89 ILE A CA 1
ATOM 700 C C . ILE A 1 89 ? -0.208 -7.208 5.192 1.00 91.31 89 ILE A C 1
ATOM 702 O O . ILE A 1 89 ? 0.155 -8.369 5.000 1.00 91.31 89 ILE A O 1
ATOM 706 N N . HIS A 1 90 ? -0.561 -6.400 4.196 1.00 92.25 90 HIS A N 1
ATOM 707 C CA . HIS A 1 90 ? -0.694 -6.858 2.816 1.00 92.25 90 HIS A CA 1
ATOM 708 C C . HIS A 1 90 ? 0.004 -5.931 1.831 1.00 92.25 90 HIS A C 1
ATOM 710 O O . HIS A 1 90 ? 0.054 -4.717 2.025 1.00 92.25 90 HIS A O 1
ATOM 716 N N . TYR A 1 91 ? 0.455 -6.512 0.725 1.00 92.88 91 TYR A N 1
ATOM 717 C CA . TYR A 1 91 ? 0.891 -5.785 -0.455 1.00 92.88 91 TYR A CA 1
ATOM 718 C C . TYR A 1 91 ? -0.212 -5.808 -1.505 1.00 92.88 91 TYR A C 1
ATOM 720 O O . TYR A 1 91 ? -0.739 -6.867 -1.845 1.00 92.88 91 TYR A O 1
ATOM 728 N N . SER A 1 92 ? -0.536 -4.638 -2.048 1.00 91.81 92 SER A N 1
ATOM 729 C CA . SER A 1 92 ? -1.299 -4.547 -3.289 1.00 91.81 92 SER A CA 1
ATOM 730 C C . SER A 1 92 ? -0.343 -4.757 -4.458 1.00 91.81 92 SER A C 1
ATOM 732 O O . SER A 1 92 ? 0.681 -4.078 -4.551 1.00 91.81 92 SER A O 1
ATOM 734 N N . THR A 1 93 ? -0.646 -5.712 -5.331 1.00 92.44 93 THR A N 1
ATOM 735 C CA . THR A 1 93 ? 0.201 -6.074 -6.471 1.00 92.44 93 THR A CA 1
ATOM 736 C C . THR A 1 93 ? -0.622 -6.142 -7.761 1.00 92.44 93 THR A C 1
ATOM 738 O O . THR A 1 93 ? -1.850 -6.247 -7.696 1.00 92.44 93 THR A O 1
ATOM 741 N N . PRO A 1 94 ? 0.022 -6.152 -8.945 1.00 89.69 94 PRO A N 1
ATOM 742 C CA . PRO A 1 94 ? -0.679 -6.374 -10.212 1.00 89.69 94 PRO A CA 1
ATOM 743 C C . PRO A 1 94 ? -1.428 -7.715 -10.299 1.00 89.69 94 PRO A C 1
ATOM 745 O O . PRO A 1 94 ? -2.362 -7.832 -11.085 1.00 89.69 94 PRO A O 1
ATOM 748 N N . GLU A 1 95 ? -1.048 -8.717 -9.496 1.00 91.06 95 GLU A N 1
ATOM 749 C CA . GLU A 1 95 ? -1.703 -10.037 -9.450 1.00 91.06 95 GLU A CA 1
ATOM 750 C C . GLU A 1 95 ? -2.727 -10.156 -8.305 1.00 91.06 95 GLU A C 1
ATOM 752 O O . GLU A 1 95 ? -3.314 -11.216 -8.103 1.00 91.06 95 GLU A O 1
ATOM 757 N N . GLY A 1 96 ? -2.978 -9.065 -7.573 1.00 89.88 96 GLY A N 1
ATOM 758 C CA . GLY A 1 96 ? -3.922 -9.012 -6.459 1.00 89.88 96 GLY A CA 1
ATOM 759 C C . GLY A 1 96 ? -3.269 -8.653 -5.126 1.00 89.88 96 GLY A C 1
ATOM 760 O O . GLY A 1 96 ? -2.138 -8.167 -5.066 1.00 89.88 96 GLY A O 1
ATOM 761 N N . VAL A 1 97 ? -4.011 -8.864 -4.041 1.00 92.00 97 VAL A N 1
ATOM 762 C CA . VAL A 1 97 ? -3.549 -8.586 -2.676 1.00 92.00 97 VAL A CA 1
ATOM 763 C C . VAL A 1 97 ? -2.815 -9.809 -2.138 1.00 92.00 97 VAL A C 1
ATOM 765 O O . VAL A 1 97 ? -3.368 -10.905 -2.138 1.00 92.00 97 VAL A O 1
ATOM 768 N N . VAL A 1 98 ? -1.577 -9.623 -1.677 1.00 93.69 98 VAL A N 1
ATOM 769 C CA . VAL A 1 98 ? -0.724 -10.707 -1.174 1.00 93.69 98 VAL A CA 1
ATOM 770 C C . VAL A 1 98 ? -0.323 -10.427 0.279 1.00 93.69 98 VAL A C 1
ATOM 772 O O . VAL A 1 98 ? 0.210 -9.349 0.560 1.00 93.69 98 VAL A O 1
ATOM 775 N N . PRO A 1 99 ? -0.536 -11.369 1.214 1.00 94.31 99 PRO A N 1
ATOM 776 C CA . PRO A 1 99 ? -0.082 -11.248 2.600 1.00 94.31 99 PRO A CA 1
ATOM 777 C C . PRO A 1 99 ? 1.435 -11.071 2.727 1.00 94.31 99 PRO A C 1
ATOM 779 O O . PRO A 1 99 ? 2.209 -11.642 1.953 1.00 94.31 99 PRO A O 1
ATOM 782 N N . PHE A 1 100 ? 1.870 -10.323 3.745 1.00 93.44 100 PHE A N 1
ATOM 783 C CA . PHE A 1 100 ? 3.273 -9.941 3.944 1.00 93.44 100 PHE A CA 1
ATOM 784 C C . PHE A 1 100 ? 4.245 -11.126 3.922 1.00 93.44 100 PHE A C 1
ATOM 786 O O . PHE A 1 100 ? 5.251 -11.099 3.210 1.00 93.44 100 PHE A O 1
ATOM 793 N N . CYS A 1 101 ? 3.931 -12.170 4.691 1.00 93.25 101 CYS A N 1
ATOM 794 C CA . CYS A 1 101 ? 4.796 -13.336 4.854 1.00 93.25 101 CYS A CA 1
ATOM 795 C C . CYS A 1 101 ? 4.945 -14.112 3.542 1.00 93.25 101 CYS A C 1
ATOM 797 O O . CYS A 1 101 ? 6.044 -14.502 3.168 1.00 93.25 101 CYS A O 1
ATOM 799 N N . THR A 1 102 ? 3.859 -14.261 2.787 1.00 93.38 102 THR A N 1
ATOM 800 C CA . THR A 1 102 ? 3.886 -14.913 1.474 1.00 93.38 102 THR A CA 1
ATOM 801 C C . THR A 1 102 ? 4.655 -14.094 0.450 1.00 93.38 102 THR A C 1
ATOM 803 O O . THR A 1 102 ? 5.454 -14.641 -0.308 1.00 93.38 102 THR A O 1
ATOM 806 N N . TYR A 1 103 ? 4.457 -12.776 0.451 1.00 94.25 103 TYR A N 1
ATOM 807 C CA . TYR A 1 103 ? 5.132 -11.885 -0.482 1.00 94.25 103 TYR A CA 1
ATOM 808 C C . TYR A 1 103 ? 6.656 -11.879 -0.277 1.00 94.25 103 TYR A C 1
ATOM 810 O O . TYR A 1 103 ? 7.400 -12.002 -1.252 1.00 94.25 103 TYR A O 1
ATOM 818 N N . ASN A 1 104 ? 7.121 -11.765 0.972 1.00 91.62 104 ASN A N 1
ATOM 819 C CA . ASN A 1 104 ? 8.549 -11.631 1.283 1.00 91.62 104 ASN A CA 1
ATOM 820 C C . ASN A 1 104 ? 9.257 -12.962 1.575 1.00 91.62 104 ASN A C 1
ATOM 822 O O . ASN A 1 104 ? 10.423 -13.110 1.227 1.00 91.62 104 ASN A O 1
ATOM 826 N N . GLY A 1 105 ? 8.579 -13.917 2.215 1.00 87.12 105 GLY A N 1
ATOM 827 C CA . GLY A 1 105 ? 9.182 -15.152 2.730 1.00 87.12 105 GLY A CA 1
ATOM 828 C C . GLY A 1 105 ? 8.983 -16.392 1.857 1.00 87.12 105 GLY A C 1
ATOM 829 O O . GLY A 1 105 ? 9.701 -17.368 2.041 1.00 87.12 105 GLY A O 1
ATOM 830 N N . LEU A 1 106 ? 8.042 -16.372 0.903 1.00 88.38 106 LEU A N 1
ATOM 831 C CA . LEU A 1 106 ? 7.676 -17.550 0.093 1.00 88.38 106 LEU A CA 1
ATOM 832 C C . LEU A 1 106 ? 7.868 -17.344 -1.414 1.00 88.38 106 LEU A C 1
ATOM 834 O O . LEU A 1 106 ? 7.165 -17.948 -2.220 1.00 88.38 106 LEU A O 1
ATOM 838 N N . ASN A 1 107 ? 8.790 -16.466 -1.814 1.00 89.50 107 ASN A N 1
ATOM 839 C CA . ASN A 1 107 ? 9.146 -16.191 -3.214 1.00 89.50 107 ASN A CA 1
ATOM 840 C C . ASN A 1 107 ? 8.020 -15.600 -4.102 1.00 89.50 107 ASN A C 1
ATOM 842 O O . ASN A 1 107 ? 8.286 -15.175 -5.226 1.00 89.50 107 ASN A O 1
ATOM 846 N N . VAL A 1 108 ? 6.777 -15.482 -3.616 1.00 93.31 108 VAL A N 1
ATOM 847 C CA . VAL A 1 108 ? 5.641 -14.953 -4.398 1.00 93.31 108 VAL A CA 1
ATOM 848 C C . VAL A 1 108 ? 5.907 -13.527 -4.873 1.00 93.31 108 VAL A C 1
ATOM 850 O O . VAL A 1 108 ? 5.692 -13.209 -6.042 1.00 93.31 108 VAL A O 1
ATOM 853 N N . GLY A 1 109 ? 6.444 -12.667 -4.006 1.00 94.62 109 GLY A N 1
ATOM 854 C CA . GLY A 1 109 ? 6.780 -11.300 -4.393 1.00 94.62 109 GLY A CA 1
ATOM 855 C C . GLY A 1 109 ? 7.893 -11.229 -5.438 1.00 94.62 109 GLY A C 1
ATOM 856 O O . GLY A 1 109 ? 7.871 -10.341 -6.288 1.00 94.62 109 GLY A O 1
ATOM 857 N N . GLN A 1 110 ? 8.849 -12.160 -5.418 1.00 94.88 110 GLN A N 1
ATOM 858 C CA . GLN A 1 110 ? 9.914 -12.217 -6.419 1.00 94.88 110 GLN A CA 1
ATOM 859 C C . GLN A 1 110 ? 9.367 -12.604 -7.795 1.00 94.88 110 GLN A C 1
ATOM 861 O O . GLN A 1 110 ? 9.710 -11.945 -8.776 1.00 94.88 110 GLN A O 1
ATOM 866 N N . GLU A 1 111 ? 8.475 -13.593 -7.874 1.00 95.75 111 GLU A N 1
ATOM 867 C CA . GLU A 1 111 ? 7.834 -13.969 -9.140 1.00 95.75 111 GLU A CA 1
ATOM 868 C C . GLU A 1 111 ? 6.980 -12.835 -9.716 1.00 95.75 111 GLU A C 1
ATOM 870 O O . GLU A 1 111 ? 7.069 -12.542 -10.910 1.00 95.75 111 GLU A O 1
ATOM 875 N N . ILE A 1 112 ? 6.211 -12.142 -8.871 1.00 96.19 112 ILE A N 1
ATOM 876 C CA . ILE A 1 112 ? 5.421 -10.978 -9.294 1.00 96.19 112 ILE A CA 1
ATOM 877 C C . ILE A 1 112 ? 6.348 -9.873 -9.822 1.00 96.19 112 ILE A C 1
ATOM 879 O O . ILE A 1 112 ? 6.149 -9.373 -10.930 1.00 96.19 112 ILE A O 1
ATOM 883 N N . ARG A 1 113 ? 7.408 -9.510 -9.086 1.00 94.06 113 ARG A N 1
ATOM 884 C CA . ARG A 1 113 ? 8.371 -8.497 -9.551 1.00 94.06 113 ARG A CA 1
ATOM 885 C C . ARG A 1 113 ? 9.039 -8.910 -10.860 1.00 94.06 113 ARG A C 1
ATOM 887 O O . ARG A 1 113 ? 9.164 -8.088 -11.755 1.00 94.06 113 ARG A O 1
ATOM 894 N N . ARG A 1 114 ? 9.425 -10.175 -11.027 1.00 94.81 114 ARG A N 1
ATOM 895 C CA . ARG A 1 114 ? 10.062 -10.652 -12.264 1.00 94.81 114 ARG A CA 1
ATOM 896 C C . ARG A 1 114 ? 9.167 -10.480 -13.496 1.00 94.81 114 ARG A C 1
ATOM 898 O O . ARG A 1 114 ? 9.678 -10.192 -14.572 1.00 94.81 114 ARG A O 1
ATOM 905 N N . LYS A 1 115 ? 7.851 -10.650 -13.344 1.00 95.94 115 LYS A N 1
ATOM 906 C CA . LYS A 1 115 ? 6.881 -10.505 -14.440 1.00 95.94 115 LYS A CA 1
ATOM 907 C C . LYS A 1 115 ? 6.525 -9.051 -14.754 1.00 95.94 115 LYS A C 1
ATOM 909 O O . LYS A 1 115 ? 6.285 -8.735 -15.914 1.00 95.94 115 LYS A O 1
ATOM 914 N N . HIS A 1 116 ? 6.443 -8.196 -13.732 1.00 94.31 116 HIS A N 1
ATOM 915 C CA . HIS A 1 116 ? 5.841 -6.859 -13.857 1.00 94.31 116 HIS A CA 1
ATOM 916 C C . HIS A 1 116 ? 6.832 -5.696 -13.715 1.00 94.31 116 HIS A C 1
ATOM 918 O O . HIS A 1 116 ? 6.477 -4.563 -14.038 1.00 94.31 116 HIS A O 1
ATOM 924 N N . SER A 1 117 ? 8.057 -5.935 -13.238 1.00 92.50 117 SER A N 1
ATOM 925 C CA . SER A 1 117 ? 9.069 -4.883 -13.106 1.00 92.50 117 SER A CA 1
ATOM 926 C C . SER A 1 117 ? 9.531 -4.377 -14.468 1.00 92.50 117 SER A C 1
ATOM 928 O O . SER A 1 117 ? 9.723 -5.138 -15.415 1.00 92.50 117 SER A O 1
ATOM 930 N N . VAL A 1 118 ? 9.774 -3.073 -14.537 1.00 92.44 118 VAL A N 1
ATOM 931 C CA . VAL A 1 118 ? 10.323 -2.392 -15.710 1.00 92.44 118 VAL A CA 1
ATOM 932 C C . VAL A 1 118 ? 11.666 -1.781 -15.304 1.00 92.44 118 VAL A C 1
ATOM 934 O O . VAL A 1 118 ? 11.718 -1.144 -14.250 1.00 92.44 118 VAL A O 1
ATOM 937 N N . PRO A 1 119 ? 12.746 -1.950 -16.094 1.00 93.94 119 PRO A N 1
ATOM 938 C CA . PRO A 1 119 ? 14.007 -1.259 -15.838 1.00 93.94 119 PRO A CA 1
ATOM 939 C C . PRO A 1 119 ? 13.806 0.257 -15.782 1.00 93.94 119 PRO A C 1
ATOM 941 O O . PRO A 1 119 ? 13.002 0.805 -16.544 1.00 93.94 119 PRO A O 1
ATOM 944 N N . VAL A 1 120 ? 14.542 0.936 -14.901 1.00 92.19 120 VAL A N 1
ATOM 945 C CA . VAL A 1 120 ? 14.373 2.377 -14.653 1.00 92.19 120 VAL A CA 1
ATOM 946 C C . VAL A 1 120 ? 14.533 3.166 -15.950 1.00 92.19 120 VAL A C 1
ATOM 948 O O . VAL A 1 120 ? 13.685 3.987 -16.279 1.00 92.19 120 VAL A O 1
ATOM 951 N N . GLU A 1 121 ? 15.538 2.839 -16.757 1.00 94.31 121 GLU A N 1
ATOM 952 C CA . GLU A 1 121 ? 15.844 3.518 -18.019 1.00 94.31 121 GLU A CA 1
ATOM 953 C C . GLU A 1 121 ? 14.690 3.398 -19.023 1.00 94.31 121 GLU A C 1
ATOM 955 O O . GLU A 1 121 ? 14.355 4.347 -19.737 1.00 94.31 121 GLU A O 1
ATOM 960 N N . VAL A 1 122 ? 14.053 2.224 -19.067 1.00 95.25 122 VAL A N 1
ATOM 961 C CA . VAL A 1 122 ? 12.902 1.960 -19.937 1.00 95.25 122 VAL A CA 1
ATOM 962 C C . VAL A 1 122 ? 11.686 2.747 -19.457 1.00 95.25 122 VAL A C 1
ATOM 964 O O . VAL A 1 122 ? 10.971 3.331 -20.275 1.00 95.25 122 VAL A O 1
ATOM 967 N N . TRP A 1 123 ? 11.453 2.786 -18.144 1.00 93.56 123 TRP A N 1
ATOM 968 C CA . TRP A 1 123 ? 10.358 3.549 -17.556 1.00 93.56 123 TRP A CA 1
ATOM 969 C C . TRP A 1 123 ? 10.530 5.053 -17.795 1.00 93.56 123 TRP A C 1
ATOM 971 O O . TRP A 1 123 ? 9.605 5.680 -18.310 1.00 93.56 123 TRP A O 1
ATOM 981 N N . GLU A 1 124 ? 11.714 5.612 -17.528 1.00 95.06 124 GLU A N 1
ATOM 982 C CA . GLU A 1 124 ? 12.006 7.039 -17.723 1.00 95.06 124 GLU A CA 1
ATOM 983 C C . GLU A 1 124 ? 11.852 7.452 -19.189 1.00 95.06 124 GLU A C 1
ATOM 985 O O . GLU A 1 124 ? 11.265 8.489 -19.495 1.00 95.06 124 GLU A O 1
ATOM 990 N N . LYS A 1 125 ? 12.315 6.612 -20.126 1.00 95.69 125 LYS A N 1
ATOM 991 C CA . LYS A 1 125 ? 12.127 6.856 -21.562 1.00 95.69 125 LYS A CA 1
ATOM 992 C C . LYS A 1 125 ? 10.649 6.837 -21.960 1.00 95.69 125 LYS A C 1
ATOM 994 O O . LYS A 1 125 ? 10.240 7.617 -22.816 1.00 95.69 125 LYS A O 1
ATOM 999 N N . LYS A 1 126 ? 9.851 5.943 -21.368 1.00 94.19 126 LYS A N 1
ATOM 1000 C CA . LYS A 1 126 ? 8.419 5.799 -21.671 1.00 94.19 126 LYS A CA 1
ATOM 1001 C C . LYS A 1 126 ? 7.582 6.945 -21.099 1.00 94.19 126 LYS A C 1
ATOM 1003 O O . LYS A 1 126 ? 6.604 7.340 -21.727 1.00 94.19 126 LYS A O 1
ATOM 1008 N N . THR A 1 127 ? 7.921 7.437 -19.910 1.00 91.88 127 THR A N 1
ATOM 1009 C CA . THR A 1 127 ? 7.141 8.466 -19.204 1.00 91.88 127 THR A CA 1
ATOM 1010 C C . THR A 1 127 ? 7.663 9.883 -19.429 1.00 91.88 127 THR A C 1
ATOM 1012 O O . THR A 1 127 ? 6.917 10.832 -19.204 1.00 91.88 127 THR A O 1
ATOM 1015 N N . GLY A 1 128 ? 8.925 10.037 -19.844 1.00 93.06 128 GLY A N 1
ATOM 1016 C CA . GLY A 1 128 ? 9.614 11.328 -19.926 1.00 93.06 128 GLY A CA 1
ATOM 1017 C C . GLY A 1 128 ? 9.966 11.932 -18.560 1.00 93.06 128 GLY A C 1
ATOM 1018 O O . GLY A 1 128 ? 10.430 13.067 -18.505 1.00 93.06 128 GLY A O 1
ATOM 1019 N N . ARG A 1 129 ? 9.739 11.197 -17.464 1.00 90.69 129 ARG A N 1
ATOM 1020 C CA . ARG A 1 129 ? 10.016 11.617 -16.081 1.00 90.69 129 ARG A CA 1
ATOM 1021 C C . ARG A 1 129 ? 11.298 10.960 -15.587 1.00 90.69 129 ARG A C 1
ATOM 1023 O O . ARG A 1 129 ? 11.629 9.868 -16.047 1.00 90.69 129 ARG A O 1
ATOM 1030 N N . LYS A 1 130 ? 11.999 11.584 -14.635 1.00 90.19 130 LYS A N 1
ATOM 1031 C CA . LYS A 1 130 ? 13.108 10.933 -13.927 1.00 90.19 130 LYS A CA 1
ATOM 1032 C C . LYS A 1 130 ? 12.622 10.329 -12.622 1.00 90.19 130 LYS A C 1
ATOM 1034 O O . LYS A 1 130 ? 11.877 10.970 -11.892 1.00 90.19 130 LYS A O 1
ATOM 1039 N N . LEU A 1 131 ? 13.071 9.112 -12.311 1.00 86.38 131 LEU A N 1
ATOM 1040 C CA . LEU A 1 131 ? 12.659 8.419 -11.084 1.00 86.38 131 LEU A CA 1
ATOM 1041 C C . LEU A 1 131 ? 13.055 9.216 -9.834 1.00 86.38 131 LEU A C 1
ATOM 1043 O O . LEU A 1 131 ? 12.307 9.259 -8.865 1.00 86.38 131 LEU A O 1
ATOM 1047 N N . LYS A 1 132 ? 14.210 9.889 -9.885 1.00 83.88 132 LYS A N 1
ATOM 1048 C CA . LYS A 1 132 ? 14.699 10.757 -8.805 1.00 83.88 132 LYS A CA 1
ATOM 1049 C C . LYS A 1 132 ? 13.722 11.883 -8.449 1.00 83.88 132 LYS A C 1
ATOM 1051 O O . LYS A 1 132 ? 13.688 12.297 -7.299 1.00 83.88 132 LYS A O 1
ATOM 1056 N N . ASP A 1 133 ? 12.942 12.363 -9.420 1.00 84.12 133 ASP A N 1
ATOM 1057 C CA . ASP A 1 133 ? 12.018 13.482 -9.221 1.00 84.12 133 ASP A CA 1
ATOM 1058 C C . ASP A 1 133 ? 10.772 13.039 -8.429 1.00 84.12 133 ASP A C 1
ATOM 1060 O O . ASP A 1 133 ? 10.057 13.874 -7.883 1.00 84.12 133 ASP A O 1
ATOM 1064 N N . ASP A 1 134 ? 10.529 11.724 -8.349 1.00 77.50 134 ASP A N 1
ATOM 1065 C CA . ASP A 1 134 ? 9.417 11.115 -7.613 1.00 77.50 134 ASP A CA 1
ATOM 1066 C C . ASP A 1 134 ? 9.818 10.667 -6.195 1.00 77.50 134 ASP A C 1
ATOM 1068 O O . ASP A 1 134 ? 8.966 10.220 -5.421 1.00 77.50 134 ASP A O 1
ATOM 1072 N N . LEU A 1 135 ? 11.103 10.764 -5.838 1.00 77.19 135 LEU A N 1
ATOM 1073 C CA . LEU A 1 135 ? 11.569 10.498 -4.479 1.00 77.19 135 LEU A CA 1
ATOM 1074 C C . LEU A 1 135 ? 11.181 11.666 -3.565 1.00 77.19 135 LEU A C 1
ATOM 1076 O O . LEU A 1 135 ? 11.188 12.825 -3.979 1.00 77.19 135 LEU A O 1
ATOM 1080 N N . TRP A 1 136 ? 10.851 11.379 -2.302 1.00 68.81 136 TRP A N 1
ATOM 1081 C CA . TRP A 1 136 ? 10.633 12.455 -1.335 1.00 68.81 136 TRP A CA 1
ATOM 1082 C C . TRP A 1 136 ? 11.933 13.267 -1.172 1.00 68.81 136 TRP A C 1
ATOM 1084 O O . TRP A 1 136 ? 13.034 12.714 -1.219 1.00 68.81 136 TRP A O 1
ATOM 1094 N N . GLY A 1 137 ? 11.828 14.582 -0.974 1.00 70.31 137 GLY A N 1
ATOM 1095 C CA . GLY A 1 137 ? 12.998 15.421 -0.697 1.00 70.31 137 GLY A CA 1
ATOM 1096 C C . GLY A 1 137 ? 13.542 15.186 0.716 1.00 70.31 137 GLY A C 1
ATOM 1097 O O . GLY A 1 137 ? 12.762 15.026 1.653 1.00 70.31 137 GLY A O 1
ATOM 1098 N N . GLY A 1 138 ? 14.870 15.170 0.882 1.00 68.56 138 GLY A N 1
ATOM 1099 C CA . GLY A 1 138 ? 15.525 14.980 2.188 1.00 68.56 138 GLY A CA 1
ATOM 1100 C C . GLY A 1 138 ? 15.507 13.533 2.690 1.00 68.56 138 GLY A C 1
ATOM 1101 O O . GLY A 1 138 ? 15.589 13.271 3.888 1.00 68.56 138 GLY A O 1
ATOM 1102 N N . GLY A 1 139 ? 15.348 12.588 1.771 1.00 63.59 139 GLY A N 1
ATOM 1103 C CA . GLY A 1 139 ? 15.344 11.172 2.050 1.00 63.59 139 GLY A CA 1
ATOM 1104 C C . GLY A 1 139 ? 16.699 10.508 2.121 1.00 63.59 139 GLY A C 1
ATOM 1105 O O . GLY A 1 139 ? 17.687 11.057 1.652 1.00 63.59 139 GLY A O 1
ATOM 1106 N N . PRO A 1 1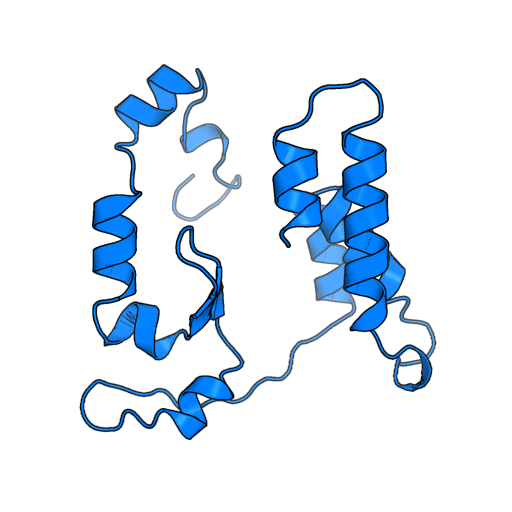40 ? 16.734 9.252 2.596 1.00 55.31 140 PRO A N 1
ATOM 1107 C CA . PRO A 1 140 ? 17.961 8.463 2.589 1.00 55.31 140 PRO A CA 1
ATOM 1108 C C . PRO A 1 140 ? 18.493 8.177 1.172 1.00 55.31 140 PRO A C 1
ATOM 1110 O O . PRO A 1 140 ? 19.600 7.669 1.034 1.00 55.31 140 PRO A O 1
ATOM 1113 N N . ILE A 1 141 ? 17.701 8.467 0.134 1.00 55.88 141 ILE A N 1
ATOM 1114 C CA . ILE A 1 141 ? 17.988 8.180 -1.277 1.00 55.88 141 ILE A CA 1
ATOM 1115 C C . ILE A 1 141 ? 17.860 9.427 -2.177 1.00 55.88 141 ILE A C 1
ATOM 1117 O O . ILE A 1 141 ? 17.948 9.284 -3.396 1.00 55.88 141 ILE A O 1
ATOM 1121 N N . SER A 1 142 ? 17.610 10.616 -1.602 1.00 53.22 142 SER A N 1
ATOM 1122 C CA . SER A 1 142 ? 17.457 11.889 -2.335 1.00 53.22 142 SER A CA 1
ATOM 1123 C C . SER A 1 142 ? 18.748 12.690 -2.388 1.00 53.22 142 SER A C 1
ATOM 1125 O O . SER A 1 142 ? 19.385 12.767 -1.313 1.00 53.22 142 SER A O 1
#

Fold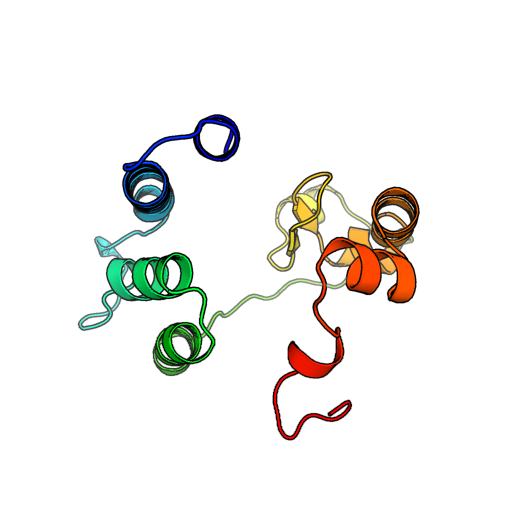seek 3Di:
DVQLVVLVPDDDPCSLVSNLVVVLVVVVVVDDPVPDDPPDPVSVLVSQCVSVVDPVSVVVVVVVDDDDDDADADAPVRDDVVSLVVAPAWDQAPVGIGHPNCLPHVCVVVVRCVVPPDPQVRVCVVPVDHPVVVDDPPDPSD

InterPro domains:
  IPR034474 Methyltransferase, class D [PTHR43306] (17-134)